Protein AF-A0A357FWL0-F1 (afdb_monomer)

Solvent-accessible surface area (backbone atoms only — not comparable to full-atom values): 4984 Å² total; per-residue (Å²): 116,69,67,59,54,52,51,53,53,52,51,54,53,48,54,52,52,54,47,50,51,30,53,73,74,69,34,52,32,16,73,67,56,78,40,91,58,46,38,64,62,53,49,51,53,53,54,51,52,48,50,52,54,50,52,53,50,59,65,70,52,78,85,61,58,71,66,62,52,48,54,50,52,54,52,51,53,54,51,50,52,55,51,48,52,53,54,45,46,52

Foldseek 3Di:
DVLVVVLVVVLVVLLVVLCVVCVVVVNQCAQVNPGRDGLNVVLVVLVVVLVVVLVVCVVVPPPDDPVVNNVVSVVSSVVSVVVSVVSRHD

Secondary structure (DSSP, 8-state):
-HHHHHHHHHHHHHHHHHHHHHHHTT-TT-SS----S-HHHHHHHHHHHHHHHHHHHHHH-TTS-HHHHHHHHHHHHHHHHHHHHHHHH-

Radius of gyration: 14.66 Å; Cα contacts (8 Å, |Δi|>4): 56; chains: 1; bounding box: 38×15×39 Å

Mean predicted aligned error: 6.89 Å

pLDDT: mean 78.25, std 8.8, range [57.94, 89.25]

Sequence (90 aa):
RWWAIGLIASCMLMMRLEIELMEEIGYPHGLIGLMKSSVHNRLLVLYSLVYIAFFTLAHYSKNSTGTVFLAATISIFFMVLVLSVFVMVL

Struct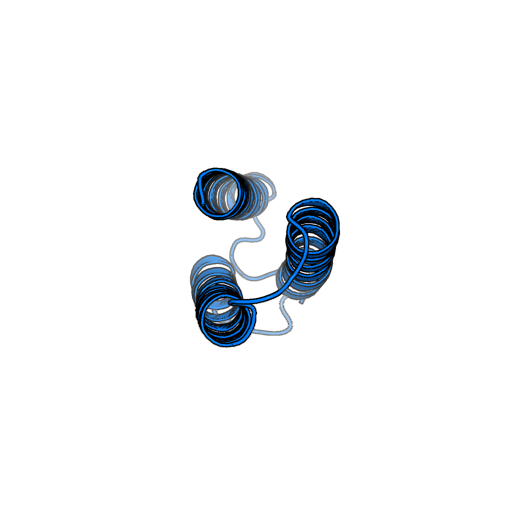ure (mmCIF, N/CA/C/O backbone):
data_AF-A0A357FWL0-F1
#
_entry.id   AF-A0A357FWL0-F1
#
loop_
_atom_site.group_PDB
_atom_site.id
_atom_site.type_symbol
_atom_site.label_atom_id
_atom_site.label_alt_id
_atom_site.label_comp_id
_atom_site.label_asym_id
_atom_site.label_entity_id
_atom_site.label_seq_id
_atom_site.pdbx_PDB_ins_code
_atom_site.Cartn_x
_atom_site.Cartn_y
_atom_site.Cartn_z
_atom_site.occupancy
_atom_site.B_iso_or_equiv
_atom_site.auth_seq_id
_atom_site.auth_comp_id
_atom_site.auth_asym_id
_atom_site.auth_atom_id
_atom_site.pdbx_PDB_model_num
ATOM 1 N N . ARG A 1 1 ? -8.344 1.507 17.475 1.00 62.16 1 ARG A N 1
ATOM 2 C CA . ARG A 1 1 ? -7.981 2.692 16.652 1.00 62.16 1 ARG A CA 1
ATOM 3 C C . ARG A 1 1 ? -6.479 2.773 16.382 1.00 62.16 1 ARG A C 1
ATOM 5 O O . ARG A 1 1 ? -6.133 2.824 15.217 1.00 62.16 1 ARG A O 1
ATOM 12 N N . TRP A 1 2 ? -5.600 2.687 17.387 1.00 65.94 2 TRP A N 1
ATOM 13 C CA . TRP A 1 2 ? -4.135 2.7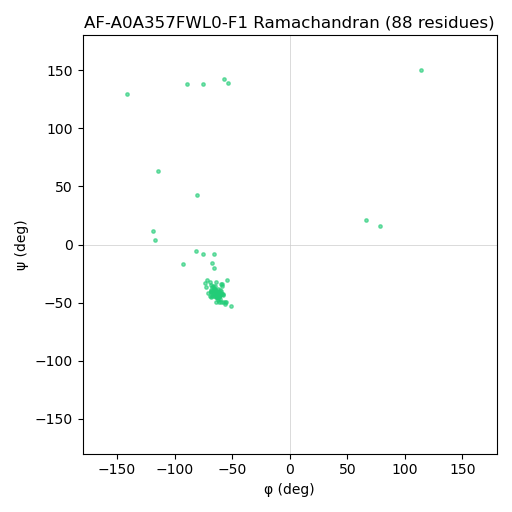08 17.189 1.00 65.94 2 TRP A CA 1
ATOM 14 C C . TRP A 1 2 ? -3.582 1.585 16.288 1.00 65.94 2 TRP A C 1
ATOM 16 O O . TRP A 1 2 ? -2.691 1.827 15.487 1.00 65.94 2 TRP A O 1
ATOM 26 N N . TRP A 1 3 ? -4.181 0.391 16.328 1.00 68.69 3 TRP A N 1
ATOM 27 C CA . TRP A 1 3 ? -3.783 -0.756 15.495 1.00 68.69 3 TRP A CA 1
ATOM 28 C C . TRP A 1 3 ? -3.872 -0.509 13.981 1.00 68.69 3 TRP A C 1
ATOM 30 O O . TRP A 1 3 ? -3.031 -0.984 13.227 1.00 68.69 3 TRP A O 1
ATOM 40 N N . ALA A 1 4 ? -4.854 0.281 13.538 1.00 70.31 4 ALA A N 1
ATOM 41 C CA . ALA A 1 4 ? -5.009 0.649 12.131 1.00 70.31 4 ALA A CA 1
ATOM 42 C C . ALA A 1 4 ? -3.857 1.542 11.642 1.00 70.31 4 ALA A C 1
ATOM 44 O O . ALA A 1 4 ? -3.407 1.413 10.509 1.00 70.31 4 ALA A O 1
ATOM 45 N N . ILE A 1 5 ? -3.359 2.421 12.516 1.00 77.06 5 ILE A N 1
ATOM 46 C CA . ILE A 1 5 ? -2.217 3.293 12.222 1.00 77.06 5 ILE A CA 1
ATOM 47 C C . ILE A 1 5 ? -0.949 2.447 12.091 1.00 77.06 5 ILE A C 1
ATOM 49 O O . ILE A 1 5 ? -0.176 2.655 11.162 1.00 77.06 5 ILE A O 1
ATOM 53 N N . GLY A 1 6 ? -0.788 1.452 12.974 1.00 80.44 6 GLY A N 1
ATOM 54 C CA . GLY A 1 6 ? 0.289 0.468 12.883 1.00 80.44 6 GLY A CA 1
ATOM 55 C C . GLY A 1 6 ? 0.294 -0.248 11.534 1.00 80.44 6 GLY A C 1
ATOM 56 O O . GLY A 1 6 ? 1.314 -0.244 10.860 1.00 80.44 6 GLY A O 1
ATOM 57 N N . LEU A 1 7 ? -0.861 -0.759 11.090 1.00 79.75 7 LEU A N 1
ATOM 58 C CA . LEU A 1 7 ? -0.982 -1.411 9.782 1.00 79.75 7 LEU A CA 1
ATOM 59 C C . LEU A 1 7 ? -0.573 -0.487 8.628 1.00 79.75 7 LEU A C 1
ATOM 61 O O . LEU A 1 7 ? 0.211 -0.890 7.776 1.00 79.75 7 LEU A O 1
ATOM 65 N N . ILE A 1 8 ? -1.090 0.744 8.593 1.00 82.19 8 ILE A N 1
ATOM 66 C CA . ILE A 1 8 ? -0.785 1.692 7.512 1.00 82.19 8 ILE A CA 1
ATOM 67 C C . ILE A 1 8 ? 0.713 2.020 7.491 1.00 82.19 8 ILE A C 1
ATOM 69 O O . ILE A 1 8 ? 1.324 2.014 6.425 1.00 82.19 8 ILE A O 1
ATOM 73 N N . ALA A 1 9 ? 1.323 2.246 8.657 1.00 86.06 9 ALA A N 1
ATOM 74 C CA . ALA A 1 9 ? 2.756 2.507 8.760 1.00 86.06 9 ALA A CA 1
ATOM 75 C C . ALA A 1 9 ? 3.595 1.305 8.290 1.00 86.06 9 ALA A C 1
ATOM 77 O O . ALA A 1 9 ? 4.525 1.476 7.503 1.00 86.06 9 ALA A O 1
ATOM 78 N N . SER A 1 10 ? 3.237 0.089 8.715 1.00 85.81 10 SER A N 1
ATOM 79 C CA . SER A 1 10 ? 3.895 -1.144 8.272 1.00 85.81 10 SER A CA 1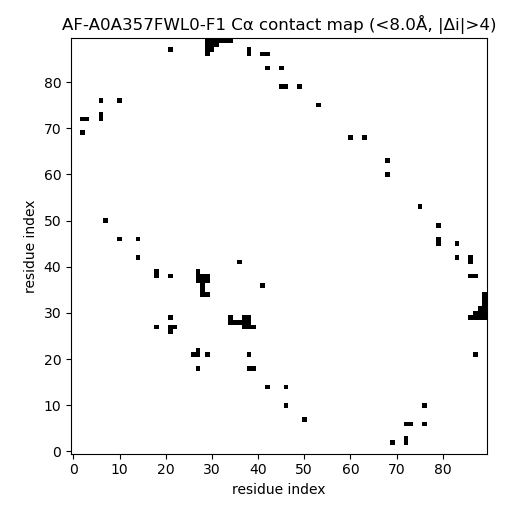
ATOM 80 C C . SER A 1 10 ? 3.761 -1.349 6.764 1.00 85.81 10 SER A C 1
ATOM 82 O O . SER A 1 10 ? 4.750 -1.640 6.101 1.00 85.81 10 SER A O 1
ATOM 84 N N . CYS A 1 11 ? 2.567 -1.143 6.204 1.00 84.50 11 CYS A N 1
ATOM 85 C CA . CYS A 1 11 ? 2.320 -1.239 4.768 1.00 84.50 11 CYS A CA 1
ATOM 86 C C . CYS A 1 11 ? 3.123 -0.205 3.965 1.00 84.50 11 CYS A C 1
ATOM 88 O O . CYS A 1 11 ? 3.684 -0.555 2.931 1.00 84.50 11 CYS A O 1
ATOM 90 N N . MET A 1 12 ? 3.225 1.044 4.435 1.00 85.81 12 MET A N 1
ATOM 91 C CA . MET A 1 12 ? 4.046 2.071 3.778 1.00 85.81 12 MET A CA 1
ATOM 92 C C . MET A 1 12 ? 5.534 1.712 3.765 1.00 85.81 12 MET A C 1
ATOM 94 O O . MET A 1 12 ? 6.184 1.864 2.731 1.00 85.81 12 MET A O 1
ATOM 98 N N . LEU A 1 13 ? 6.068 1.232 4.893 1.00 89.25 13 LEU A N 1
ATOM 99 C CA . LEU A 1 13 ? 7.462 0.790 4.971 1.00 89.25 13 LEU A CA 1
ATOM 100 C C . LEU A 1 13 ? 7.720 -0.407 4.056 1.00 89.25 13 LEU A C 1
ATOM 102 O O . LEU A 1 13 ? 8.714 -0.414 3.335 1.00 89.25 13 LEU A O 1
ATOM 106 N N . MET A 1 14 ? 6.803 -1.376 4.047 1.00 88.44 14 MET A N 1
ATOM 107 C CA . MET A 1 14 ? 6.899 -2.558 3.194 1.00 88.44 14 MET A CA 1
ATOM 108 C C . MET A 1 14 ? 6.934 -2.171 1.713 1.00 88.44 14 MET A C 1
ATOM 110 O O . MET A 1 14 ? 7.855 -2.561 1.007 1.00 88.44 14 MET A O 1
ATOM 114 N N . MET A 1 15 ? 6.000 -1.323 1.268 1.00 86.38 15 MET A N 1
ATOM 115 C CA . MET A 1 15 ? 5.938 -0.857 -0.120 1.00 86.38 15 MET A CA 1
ATOM 116 C C . MET A 1 15 ? 7.240 -0.162 -0.546 1.00 86.38 15 MET A C 1
ATOM 118 O O . MET A 1 15 ? 7.735 -0.386 -1.647 1.00 86.38 15 MET A O 1
ATOM 122 N N . ARG A 1 16 ? 7.813 0.679 0.326 1.00 87.88 16 ARG A N 1
ATOM 123 C CA . ARG A 1 16 ? 9.103 1.343 0.078 1.00 87.88 16 ARG A CA 1
ATOM 124 C C . ARG A 1 16 ? 10.231 0.332 -0.112 1.00 87.88 16 ARG A C 1
ATOM 126 O O . ARG A 1 16 ? 10.981 0.457 -1.072 1.00 87.88 16 ARG A O 1
ATOM 133 N N . LEU A 1 17 ? 10.309 -0.655 0.776 1.00 88.75 17 LEU A N 1
ATOM 134 C CA . LEU A 1 17 ? 11.344 -1.686 0.753 1.00 88.75 17 LEU A CA 1
ATOM 135 C C . LEU A 1 17 ? 11.217 -2.583 -0.483 1.00 88.75 17 LEU A C 1
ATOM 137 O O . LEU A 1 17 ? 12.218 -2.923 -1.097 1.00 88.75 17 LEU A O 1
ATOM 141 N N . GLU A 1 18 ? 9.992 -2.909 -0.890 1.00 85.62 18 GLU A N 1
ATOM 142 C CA . GLU A 1 18 ? 9.711 -3.667 -2.110 1.00 85.62 18 GLU A CA 1
ATOM 143 C C . GLU A 1 18 ? 10.152 -2.919 -3.377 1.00 85.62 18 GLU A C 1
ATOM 145 O O . GLU A 1 18 ? 10.792 -3.500 -4.252 1.00 85.62 18 GLU A O 1
ATOM 150 N N . ILE A 1 19 ? 9.851 -1.622 -3.475 1.00 83.94 19 ILE A N 1
ATOM 151 C CA . ILE A 1 19 ? 10.278 -0.796 -4.614 1.00 83.94 19 ILE A CA 1
ATOM 152 C C . ILE A 1 19 ? 11.805 -0.734 -4.695 1.00 83.94 19 ILE A C 1
ATOM 154 O O . ILE A 1 19 ? 12.364 -0.955 -5.766 1.00 83.94 19 ILE A O 1
ATOM 158 N N . GLU A 1 20 ? 12.464 -0.464 -3.570 1.00 84.56 20 GLU A N 1
ATOM 159 C CA 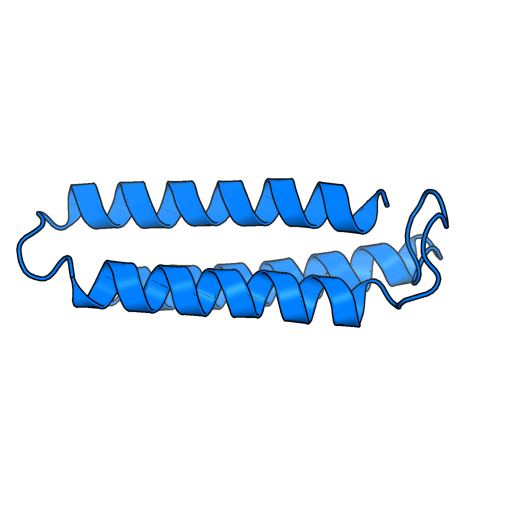. GLU A 1 20 ? 13.921 -0.331 -3.498 1.00 84.56 20 GLU A CA 1
ATOM 160 C C . GLU A 1 20 ? 14.622 -1.655 -3.820 1.00 84.56 20 GLU A C 1
ATOM 162 O O . GLU A 1 20 ? 15.570 -1.685 -4.597 1.00 84.56 20 GLU A O 1
ATOM 167 N N . LEU A 1 21 ? 14.076 -2.777 -3.344 1.00 84.19 21 LEU A N 1
ATOM 168 C CA . LEU A 1 21 ? 14.555 -4.110 -3.697 1.00 84.19 21 LEU A CA 1
ATOM 169 C C . LEU A 1 21 ? 14.496 -4.353 -5.215 1.00 84.19 21 LEU A C 1
ATOM 171 O O . LEU A 1 21 ? 15.438 -4.885 -5.791 1.00 84.19 21 LEU A O 1
ATOM 175 N N . MET A 1 22 ? 13.423 -3.939 -5.891 1.00 78.94 22 MET A N 1
ATOM 176 C CA . MET A 1 22 ? 13.293 -4.121 -7.345 1.00 78.94 22 MET A CA 1
ATOM 177 C C . MET A 1 22 ? 14.223 -3.211 -8.154 1.00 78.94 22 MET A C 1
ATOM 179 O O . MET A 1 22 ? 14.658 -3.601 -9.241 1.00 78.94 22 MET A O 1
ATOM 183 N N . GLU A 1 23 ? 14.537 -2.024 -7.635 1.00 80.56 23 GLU A N 1
ATOM 184 C CA . GLU A 1 23 ? 15.553 -1.139 -8.211 1.00 80.56 23 GLU A CA 1
ATOM 185 C C . GLU A 1 23 ? 16.961 -1.736 -8.055 1.00 80.56 23 GLU A C 1
ATOM 187 O O . GLU A 1 23 ? 17.693 -1.808 -9.043 1.00 80.56 23 GLU A O 1
ATOM 192 N N . GLU A 1 24 ? 17.300 -2.266 -6.876 1.00 82.06 24 GLU A N 1
ATOM 193 C CA . GLU A 1 24 ? 18.607 -2.882 -6.584 1.00 82.06 24 GLU A CA 1
ATOM 194 C C . GLU A 1 24 ? 18.866 -4.169 -7.381 1.00 82.06 24 GLU A C 1
ATOM 196 O O . GLU A 1 24 ? 19.979 -4.402 -7.853 1.00 82.06 24 GLU A O 1
ATOM 201 N N . ILE A 1 25 ? 17.845 -5.008 -7.601 1.00 81.44 25 ILE A N 1
ATOM 202 C CA . ILE A 1 25 ? 17.991 -6.230 -8.418 1.00 81.44 25 ILE A CA 1
ATOM 203 C C . ILE A 1 25 ? 18.056 -5.881 -9.925 1.00 81.44 25 ILE A C 1
ATOM 205 O O . ILE A 1 25 ? 18.345 -6.741 -10.757 1.00 81.44 25 ILE A O 1
ATOM 209 N N . GLY A 1 26 ? 17.816 -4.620 -10.306 1.00 75.06 26 GLY A N 1
ATOM 210 C CA . GLY A 1 26 ? 17.874 -4.159 -11.695 1.00 75.06 26 GLY A CA 1
ATOM 211 C C . GLY A 1 26 ? 16.641 -4.518 -12.530 1.00 75.06 26 GLY A C 1
ATOM 212 O O . GLY A 1 26 ? 16.688 -4.419 -13.756 1.00 75.06 26 GLY A O 1
ATOM 213 N N . TYR A 1 27 ? 15.526 -4.892 -11.888 1.00 73.31 27 TYR A N 1
ATOM 214 C CA . TYR A 1 27 ? 14.249 -5.218 -12.540 1.00 73.31 27 TYR A CA 1
ATOM 215 C C . TYR A 1 27 ? 13.143 -4.214 -12.170 1.00 73.31 27 TYR A C 1
ATOM 217 O O . TYR A 1 27 ? 12.101 -4.598 -11.638 1.00 73.31 27 TYR A O 1
ATOM 225 N N . PRO A 1 28 ? 13.271 -2.918 -12.518 1.00 68.50 28 PRO A N 1
ATOM 226 C CA . PRO A 1 28 ? 12.290 -1.896 -12.136 1.00 68.50 28 PRO A CA 1
ATOM 227 C C . PRO A 1 28 ? 10.901 -2.082 -12.783 1.00 68.50 28 PRO A C 1
ATOM 229 O O . PRO A 1 28 ? 9.967 -1.329 -12.494 1.00 68.50 28 PRO A O 1
ATOM 232 N N . HIS A 1 29 ? 10.762 -3.015 -13.732 1.00 65.12 29 HIS A N 1
ATOM 233 C CA . HIS A 1 29 ? 9.539 -3.257 -14.513 1.00 65.12 29 HIS A CA 1
ATOM 234 C C . HIS A 1 29 ? 8.931 -4.656 -14.280 1.00 65.12 29 HIS A C 1
ATOM 236 O O . HIS A 1 29 ? 7.915 -4.970 -14.897 1.00 65.12 29 HIS A O 1
ATOM 242 N N . GLY A 1 30 ? 9.508 -5.451 -13.371 1.00 62.19 30 GLY A N 1
ATOM 243 C CA . GLY A 1 30 ? 9.083 -6.820 -13.061 1.00 62.19 30 GLY A CA 1
ATOM 244 C C . GLY A 1 30 ? 10.141 -7.849 -13.462 1.00 62.19 30 GLY A C 1
ATOM 245 O O . GLY A 1 30 ? 10.902 -7.623 -14.404 1.00 62.19 30 GLY A O 1
ATOM 246 N N . LEU A 1 31 ? 10.203 -8.973 -12.741 1.00 65.25 31 LEU A N 1
ATOM 247 C CA . LEU A 1 31 ? 11.196 -10.034 -12.977 1.00 65.25 31 LEU A CA 1
ATOM 248 C C . LEU A 1 31 ? 10.991 -10.748 -14.321 1.00 65.25 31 LEU A C 1
ATOM 250 O O . LEU A 1 31 ? 11.961 -11.109 -14.983 1.00 65.25 31 LEU A O 1
ATOM 254 N N . ILE A 1 32 ? 9.736 -10.953 -14.732 1.00 65.88 32 ILE A N 1
ATOM 255 C CA . ILE A 1 32 ? 9.395 -11.670 -15.972 1.00 65.88 32 ILE A CA 1
ATOM 256 C C . ILE A 1 32 ? 9.243 -10.697 -17.158 1.00 65.88 32 ILE A C 1
ATOM 258 O O . ILE A 1 32 ? 9.299 -11.107 -18.317 1.00 65.88 32 ILE A O 1
ATOM 262 N N . GLY 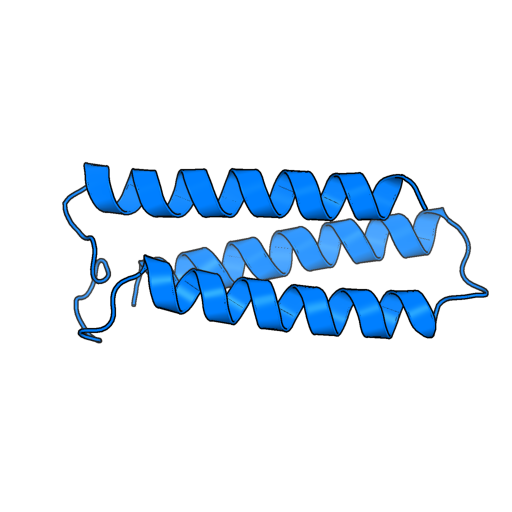A 1 33 ? 9.087 -9.394 -16.897 1.00 62.47 33 GLY A N 1
ATOM 263 C CA . GLY A 1 33 ? 8.987 -8.366 -17.937 1.00 62.47 33 GLY A CA 1
ATOM 264 C C . GLY A 1 33 ? 7.726 -8.481 -18.803 1.00 62.47 33 GLY A C 1
ATOM 265 O O . GLY A 1 33 ? 7.696 -7.955 -19.918 1.00 62.47 33 GLY A O 1
ATOM 266 N N . LEU A 1 34 ? 6.676 -9.150 -18.308 1.00 58.41 34 LEU A N 1
ATOM 267 C CA . LEU A 1 34 ? 5.416 -9.359 -19.038 1.00 58.41 34 LEU A CA 1
ATOM 268 C C . LEU A 1 34 ? 4.663 -8.050 -19.286 1.00 58.41 34 LEU A C 1
ATOM 270 O O . LEU A 1 34 ? 3.806 -7.963 -20.165 1.00 58.41 34 LEU A O 1
ATOM 274 N N . MET A 1 35 ? 4.967 -7.019 -18.506 1.00 57.94 35 MET A N 1
ATOM 275 C CA . MET A 1 35 ? 4.187 -5.801 -18.468 1.00 57.94 35 MET A CA 1
ATOM 276 C C . MET A 1 35 ? 5.162 -4.611 -18.335 1.00 57.94 35 MET A C 1
ATOM 278 O O . MET A 1 35 ? 6.081 -4.623 -17.526 1.00 57.94 35 MET A O 1
ATOM 282 N N . LYS A 1 36 ? 5.020 -3.586 -19.192 1.00 59.34 36 LYS A N 1
ATOM 283 C CA . LYS A 1 36 ? 5.973 -2.451 -19.302 1.00 59.34 36 LYS A CA 1
ATOM 284 C C . LYS A 1 36 ? 5.785 -1.356 -18.245 1.00 59.34 36 LYS A C 1
ATOM 286 O O . LYS A 1 36 ? 6.545 -0.395 -18.216 1.00 59.34 36 LYS A O 1
ATOM 291 N N . SER A 1 37 ? 4.742 -1.447 -17.421 1.00 64.69 37 SER A N 1
ATOM 292 C CA . SER A 1 37 ? 4.469 -0.435 -16.394 1.00 64.69 37 SER A CA 1
ATOM 293 C C . SER A 1 37 ? 5.441 -0.597 -15.230 1.00 64.69 37 SER A C 1
ATOM 295 O O . SER A 1 37 ? 5.648 -1.726 -14.792 1.00 64.69 37 SER A O 1
ATOM 297 N N . SER A 1 38 ? 5.966 0.502 -14.681 1.00 72.25 38 SER A N 1
ATOM 298 C CA . SER A 1 38 ? 6.872 0.430 -13.528 1.00 72.25 38 SER A CA 1
ATOM 299 C C . SER A 1 38 ? 6.212 -0.284 -12.347 1.00 72.25 38 SER A C 1
ATOM 301 O O . SER A 1 38 ? 5.009 -0.117 -12.093 1.00 72.25 38 SER A O 1
ATOM 303 N N . VAL A 1 39 ? 7.006 -1.077 -11.626 1.00 74.88 39 VAL A N 1
ATOM 304 C CA . VAL A 1 39 ? 6.565 -1.806 -10.425 1.00 74.88 39 VAL A CA 1
ATOM 305 C C . VAL A 1 39 ? 6.043 -0.824 -9.377 1.00 74.88 39 VAL A C 1
ATOM 307 O O . VAL A 1 39 ? 5.013 -1.075 -8.756 1.00 74.88 39 VAL A O 1
ATOM 310 N N . HIS A 1 40 ? 6.668 0.355 -9.291 1.00 76.56 40 HIS A N 1
ATOM 311 C CA . HIS A 1 40 ? 6.236 1.459 -8.440 1.00 76.56 40 HIS A CA 1
ATOM 312 C C . HIS A 1 40 ? 4.755 1.807 -8.630 1.00 76.56 40 HIS A C 1
ATOM 314 O O . HIS A 1 40 ? 3.991 1.824 -7.666 1.00 76.56 40 HIS A O 1
ATOM 320 N N . ASN A 1 41 ? 4.323 2.047 -9.873 1.00 78.75 41 ASN A N 1
ATOM 321 C CA . ASN A 1 41 ? 2.950 2.477 -10.132 1.00 78.75 41 ASN A CA 1
ATOM 322 C C . ASN A 1 41 ? 1.938 1.357 -9.839 1.00 78.75 41 ASN A C 1
ATOM 324 O O . ASN A 1 41 ? 0.848 1.613 -9.332 1.00 78.75 41 ASN A O 1
ATOM 328 N N . ARG A 1 42 ? 2.307 0.098 -10.108 1.00 80.50 42 ARG A N 1
ATOM 329 C CA . ARG A 1 42 ? 1.433 -1.053 -9.836 1.00 80.50 42 ARG A CA 1
ATOM 330 C C . ARG A 1 42 ? 1.259 -1.307 -8.345 1.00 80.50 42 ARG A C 1
ATOM 332 O O . ARG A 1 42 ? 0.127 -1.509 -7.908 1.00 80.50 42 ARG A O 1
ATOM 339 N N . LEU A 1 43 ? 2.343 -1.246 -7.568 1.00 82.12 43 LEU A N 1
ATOM 340 C CA . LEU A 1 43 ? 2.265 -1.332 -6.109 1.00 82.12 43 LEU A CA 1
ATOM 341 C C . LEU A 1 43 ? 1.414 -0.187 -5.553 1.00 82.12 43 LEU A C 1
ATOM 343 O O . LEU A 1 43 ? 0.551 -0.429 -4.718 1.00 82.12 43 LEU A O 1
ATOM 347 N N . LEU A 1 44 ? 1.574 1.040 -6.057 1.00 84.44 44 LEU A N 1
ATOM 348 C CA . LEU A 1 44 ? 0.810 2.196 -5.576 1.00 84.44 44 LEU A CA 1
ATOM 349 C C . LEU A 1 44 ? -0.700 2.007 -5.777 1.00 84.44 44 LEU A C 1
ATOM 351 O O . LEU A 1 44 ? -1.482 2.254 -4.855 1.00 84.44 44 LEU A O 1
ATOM 355 N N . VAL A 1 45 ? -1.114 1.495 -6.939 1.00 85.81 45 VAL A N 1
ATOM 356 C CA . VAL A 1 45 ? -2.520 1.154 -7.213 1.00 85.81 45 VAL A CA 1
ATOM 357 C C . VAL A 1 45 ? -3.010 0.036 -6.289 1.00 85.81 45 VAL A C 1
ATOM 359 O O . VAL A 1 45 ? -4.095 0.150 -5.715 1.00 85.81 45 VAL A O 1
ATOM 362 N N . LEU A 1 46 ? -2.211 -1.018 -6.102 1.00 85.56 46 LEU A N 1
ATOM 363 C CA . LEU A 1 46 ? -2.580 -2.165 -5.273 1.00 85.56 46 LEU A CA 1
ATOM 364 C C . LEU A 1 46 ? -2.759 -1.775 -3.800 1.00 85.56 46 LEU A C 1
ATOM 366 O O . LEU A 1 46 ? -3.805 -2.047 -3.210 1.00 85.56 46 LEU A O 1
ATOM 370 N N . TYR A 1 47 ? -1.789 -1.065 -3.227 1.00 85.12 47 TYR A N 1
ATOM 371 C CA . TYR A 1 47 ? -1.862 -0.563 -1.854 1.00 85.12 47 TYR A CA 1
ATOM 372 C C . TYR A 1 47 ? -3.023 0.420 -1.667 1.00 85.12 47 TYR A C 1
ATOM 374 O O . TYR A 1 47 ? -3.717 0.361 -0.653 1.00 85.12 47 TYR A O 1
ATOM 382 N N . SER A 1 48 ? -3.296 1.279 -2.655 1.00 85.12 48 SER A N 1
ATOM 383 C CA . SER A 1 48 ? -4.430 2.212 -2.602 1.00 85.12 48 SER A CA 1
ATOM 384 C C . SER A 1 48 ? -5.777 1.485 -2.564 1.00 85.12 48 SER A C 1
ATOM 386 O O . SER A 1 48 ? -6.636 1.830 -1.749 1.00 85.12 48 SER A O 1
ATOM 388 N N . LEU A 1 49 ? -5.957 0.443 -3.385 1.00 87.00 49 LEU A N 1
ATOM 389 C CA . LEU A 1 49 ? -7.163 -0.393 -3.357 1.00 87.00 49 LEU A CA 1
ATOM 390 C C . LEU A 1 49 ? -7.348 -1.074 -2.001 1.00 87.00 49 LEU A C 1
ATOM 392 O O . LEU A 1 49 ? -8.454 -1.081 -1.456 1.00 87.00 49 LEU A O 1
ATOM 396 N N . VAL A 1 50 ? -6.267 -1.602 -1.427 1.00 86.25 50 VAL A N 1
ATOM 397 C CA . VAL A 1 50 ? -6.333 -2.268 -0.123 1.00 86.25 50 VAL A CA 1
ATOM 398 C C . VAL A 1 50 ? -6.636 -1.267 0.989 1.00 86.25 50 VAL A C 1
ATOM 400 O O . VAL A 1 50 ? -7.453 -1.565 1.856 1.00 86.25 50 VAL A O 1
ATOM 403 N N . TYR A 1 51 ? -6.076 -0.056 0.959 1.00 84.94 51 TYR A N 1
ATOM 404 C CA . TYR A 1 51 ? -6.435 0.969 1.941 1.00 84.94 51 TYR A CA 1
ATOM 405 C C . TYR A 1 51 ? -7.913 1.348 1.874 1.00 84.94 51 TYR A C 1
ATOM 407 O O . TYR A 1 51 ? -8.549 1.467 2.921 1.00 84.94 51 TYR A O 1
ATOM 415 N N . ILE A 1 52 ? -8.495 1.468 0.679 1.00 86.06 52 ILE A N 1
ATOM 416 C CA . ILE A 1 52 ? -9.937 1.721 0.523 1.00 86.06 52 ILE A CA 1
ATOM 417 C C . ILE A 1 52 ? -10.757 0.557 1.106 1.00 86.06 52 ILE A C 1
ATOM 419 O O . ILE A 1 52 ? -11.690 0.781 1.885 1.00 86.06 52 ILE A O 1
ATOM 423 N N . ALA A 1 53 ? -10.390 -0.689 0.795 1.00 83.81 53 ALA A N 1
ATOM 424 C CA . ALA A 1 53 ? -11.037 -1.878 1.356 1.00 83.81 53 ALA A CA 1
ATOM 425 C C . ALA A 1 53 ? -10.910 -1.934 2.892 1.00 83.81 53 ALA A C 1
ATOM 427 O O . ALA A 1 53 ? -11.859 -2.251 3.608 1.00 83.81 53 ALA A O 1
ATOM 428 N N . PHE A 1 54 ? -9.754 -1.548 3.423 1.00 82.38 54 PHE A N 1
ATOM 429 C CA . PHE A 1 54 ? -9.510 -1.500 4.856 1.00 82.38 54 PHE A CA 1
ATOM 430 C C . PHE A 1 54 ? -10.348 -0.418 5.554 1.00 82.38 54 PHE A C 1
ATOM 432 O O . PHE A 1 54 ? -10.963 -0.687 6.586 1.00 82.38 54 PHE A O 1
ATOM 439 N N . PHE A 1 55 ? -10.434 0.789 4.987 1.00 82.19 55 PHE A N 1
ATOM 440 C CA . PHE A 1 55 ? -11.256 1.873 5.535 1.00 82.19 55 PHE A CA 1
ATOM 441 C C . PHE A 1 55 ? -12.751 1.541 5.514 1.00 82.19 55 PHE A C 1
ATOM 443 O O . PHE A 1 55 ? -13.456 1.840 6.480 1.00 82.19 55 PHE A O 1
ATOM 450 N N . THR A 1 56 ? -13.235 0.898 4.449 1.00 82.88 56 THR A N 1
ATOM 451 C CA . THR A 1 56 ? -14.641 0.470 4.349 1.00 82.88 56 THR A CA 1
ATOM 452 C C . THR A 1 56 ? -14.979 -0.604 5.385 1.00 82.88 56 THR A C 1
ATOM 454 O O . THR A 1 56 ? -15.975 -0.464 6.099 1.00 82.88 56 THR A O 1
ATOM 457 N N . LEU A 1 57 ? -14.111 -1.605 5.570 1.00 78.19 57 LEU A N 1
ATOM 458 C CA . LEU A 1 57 ?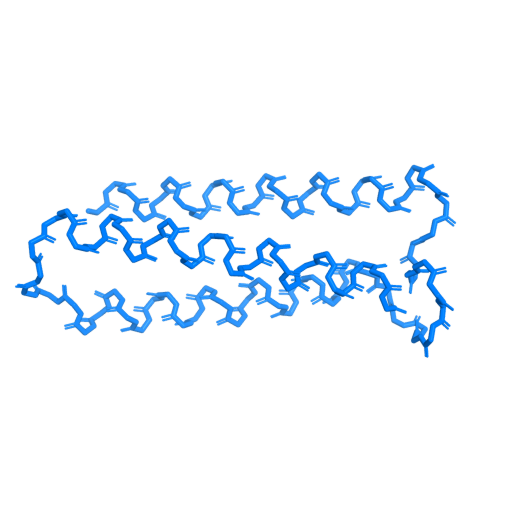 -14.247 -2.602 6.641 1.00 78.19 57 LEU A CA 1
ATOM 459 C C . LEU A 1 57 ? -14.197 -1.965 8.034 1.00 78.19 57 LEU A C 1
ATOM 461 O O . LEU A 1 57 ? -15.025 -2.276 8.892 1.00 78.19 57 LEU A O 1
ATOM 465 N N . ALA A 1 58 ? -13.269 -1.035 8.260 1.00 76.00 58 ALA A N 1
ATOM 466 C CA . ALA A 1 58 ? -13.150 -0.326 9.530 1.00 76.00 58 ALA A CA 1
ATOM 467 C C . ALA A 1 58 ? -14.385 0.533 9.848 1.00 76.00 58 ALA A C 1
ATOM 469 O O . ALA A 1 58 ? -14.747 0.666 11.018 1.00 76.00 58 ALA A O 1
ATOM 470 N N . HIS A 1 59 ? -15.053 1.090 8.832 1.00 76.88 59 HIS A N 1
ATOM 471 C CA . HIS A 1 59 ? -16.282 1.861 9.013 1.00 76.88 59 HIS A CA 1
ATOM 472 C C . HIS A 1 59 ? -17.476 0.979 9.408 1.00 76.88 59 HIS A C 1
ATOM 474 O O . HIS A 1 59 ? -18.236 1.346 10.307 1.00 76.88 59 HIS A O 1
ATOM 480 N N . TYR A 1 60 ? -17.619 -0.192 8.779 1.00 75.12 60 TYR A N 1
ATOM 481 C CA . TYR A 1 60 ? -18.693 -1.146 9.082 1.00 75.12 60 TYR A CA 1
ATOM 482 C C . TYR A 1 60 ? -18.485 -1.881 10.414 1.00 75.12 60 TYR A C 1
ATOM 484 O O . TYR A 1 60 ? -19.441 -2.157 11.136 1.00 75.12 60 TYR A O 1
ATOM 492 N N . SER A 1 61 ? -17.236 -2.149 10.797 1.00 65.00 61 SER A N 1
ATOM 493 C CA . SER A 1 61 ? -16.872 -2.913 11.996 1.00 65.00 61 SER A CA 1
ATOM 494 C C . SER A 1 61 ? -16.918 -2.089 13.302 1.00 65.00 61 SER A C 1
ATOM 496 O O . SER A 1 61 ? -16.037 -2.212 14.157 1.00 65.00 61 SER A O 1
ATOM 498 N N . LYS A 1 62 ? -17.946 -1.253 13.510 1.00 59.38 62 LYS A N 1
ATOM 499 C CA . LYS A 1 62 ? -18.107 -0.450 14.746 1.00 59.38 62 LYS A CA 1
ATOM 500 C C . LYS A 1 62 ? -18.395 -1.276 16.012 1.00 59.38 62 LYS A C 1
ATOM 502 O O . LYS A 1 62 ? -18.224 -0.742 17.101 1.00 59.38 62 LYS A O 1
ATOM 507 N N . ASN A 1 63 ? -18.799 -2.544 15.882 1.00 61.53 63 ASN A N 1
ATOM 508 C CA . ASN A 1 63 ? -19.258 -3.383 17.002 1.00 61.53 63 ASN A CA 1
ATOM 509 C C . ASN A 1 63 ? -18.405 -4.647 17.256 1.00 61.53 63 ASN A C 1
ATOM 511 O O . ASN A 1 63 ? -18.825 -5.542 17.982 1.00 61.53 63 ASN A O 1
ATOM 515 N N . SER A 1 64 ? -17.226 -4.756 16.634 1.00 61.47 64 SER A N 1
ATOM 516 C CA . SER A 1 64 ? -16.352 -5.930 16.773 1.00 61.47 64 SER A CA 1
ATOM 517 C C . SER A 1 64 ? -15.389 -5.790 17.955 1.00 61.47 64 SER A C 1
ATOM 519 O O . SER A 1 64 ? -14.765 -4.743 18.138 1.00 61.47 64 SER A O 1
ATOM 521 N N . THR A 1 65 ? -15.194 -6.872 18.713 1.00 67.31 65 THR A N 1
ATOM 522 C CA . THR A 1 65 ? -14.156 -7.001 19.748 1.00 67.31 65 THR A CA 1
ATOM 523 C C . THR A 1 65 ? -12.773 -6.687 19.168 1.00 67.31 65 THR A C 1
ATOM 525 O O . THR A 1 65 ? -12.443 -7.104 18.055 1.00 67.31 65 THR A O 1
ATOM 528 N N . GLY A 1 66 ? -11.944 -5.958 19.926 1.00 66.50 66 GLY A N 1
ATOM 529 C CA . GLY A 1 66 ? -10.642 -5.457 19.458 1.00 66.50 66 GLY A CA 1
ATOM 530 C C . GLY A 1 66 ? -9.701 -6.539 18.911 1.00 66.50 66 GLY A C 1
ATOM 531 O O . GLY A 1 66 ? -8.944 -6.270 17.983 1.00 66.50 66 GLY A O 1
ATOM 532 N N . THR A 1 67 ? -9.798 -7.768 19.422 1.00 74.12 67 THR A N 1
ATOM 533 C CA . THR A 1 67 ? -9.008 -8.927 18.974 1.00 74.12 67 THR A CA 1
ATOM 534 C C . THR A 1 67 ? -9.374 -9.395 17.565 1.00 74.12 67 THR A C 1
ATOM 536 O O . THR A 1 67 ? -8.489 -9.713 16.776 1.00 74.12 67 THR A O 1
ATOM 539 N N . VAL A 1 68 ? -10.665 -9.399 17.216 1.00 78.88 68 VAL A N 1
ATOM 540 C CA . VAL A 1 68 ? -11.137 -9.805 15.880 1.00 78.88 68 VAL A CA 1
ATOM 541 C C . VAL A 1 68 ? -10.703 -8.776 14.840 1.00 78.88 68 VAL A C 1
ATOM 543 O O . VAL A 1 68 ? -10.218 -9.135 13.770 1.00 78.88 68 VAL A O 1
ATOM 546 N N . PHE A 1 69 ? -10.788 -7.491 15.194 1.00 75.81 69 PHE A N 1
ATOM 547 C CA . PHE A 1 69 ? -10.286 -6.421 14.339 1.00 75.81 69 PHE A CA 1
ATOM 548 C C . PHE A 1 69 ? -8.774 -6.544 14.120 1.00 75.81 69 PHE A C 1
ATOM 550 O O . PHE A 1 69 ? -8.317 -6.409 12.992 1.00 75.81 69 PHE A O 1
ATOM 557 N N . LEU A 1 70 ? -8.014 -6.870 15.173 1.00 75.75 70 LEU A N 1
ATOM 558 C CA . LEU A 1 70 ? -6.567 -7.070 15.101 1.00 75.75 70 LEU A CA 1
ATOM 559 C C . LEU A 1 70 ? -6.194 -8.231 14.165 1.00 75.75 70 LEU A C 1
ATOM 561 O O . LEU A 1 70 ? -5.382 -8.039 13.258 1.00 75.75 70 LEU A O 1
ATOM 565 N N . ALA A 1 71 ? -6.834 -9.392 14.322 1.00 82.56 71 ALA A N 1
ATOM 566 C CA . ALA A 1 71 ? -6.634 -10.542 13.440 1.00 82.56 71 ALA A CA 1
ATOM 567 C C . ALA A 1 71 ? -6.979 -10.224 11.973 1.00 82.56 71 ALA A C 1
ATOM 569 O O . ALA A 1 71 ? -6.238 -10.614 11.067 1.00 82.56 71 ALA A O 1
ATOM 570 N N . ALA A 1 72 ? -8.051 -9.460 11.733 1.00 82.31 72 ALA A N 1
ATOM 571 C CA . ALA A 1 72 ? -8.424 -9.010 10.394 1.00 82.31 72 ALA A CA 1
ATOM 572 C C . ALA A 1 72 ? -7.358 -8.087 9.777 1.00 82.31 72 ALA A C 1
ATOM 574 O O . ALA A 1 72 ? -6.955 -8.309 8.639 1.00 82.31 72 ALA A O 1
ATOM 575 N N . THR A 1 73 ? -6.834 -7.108 10.528 1.00 79.94 73 THR A N 1
ATOM 576 C CA . THR A 1 73 ? -5.713 -6.261 10.070 1.00 79.94 73 THR A CA 1
ATOM 577 C C . THR A 1 73 ? -4.494 -7.094 9.674 1.00 79.94 73 THR A C 1
ATOM 579 O O . THR A 1 73 ? -3.962 -6.906 8.586 1.00 79.94 73 THR A O 1
ATOM 582 N N . ILE A 1 74 ? -4.065 -8.035 10.520 1.00 84.31 74 ILE A N 1
ATOM 583 C CA . ILE A 1 74 ? -2.891 -8.877 10.237 1.00 84.31 74 ILE A CA 1
ATOM 584 C C . ILE A 1 74 ? -3.125 -9.729 8.984 1.00 84.31 74 ILE A C 1
ATOM 586 O O . ILE A 1 74 ? -2.244 -9.841 8.137 1.00 84.31 74 ILE A O 1
ATOM 590 N N . SER A 1 75 ? -4.327 -10.282 8.828 1.00 86.69 75 SER A N 1
ATOM 591 C CA . SER A 1 75 ? -4.679 -11.076 7.647 1.00 86.69 75 SER A CA 1
ATOM 592 C C . SER A 1 75 ? -4.623 -10.240 6.366 1.00 86.69 75 SER A C 1
ATOM 594 O O . SER A 1 75 ? -4.065 -10.682 5.365 1.00 86.69 75 SER A O 1
ATOM 596 N N . ILE A 1 76 ? -5.137 -9.005 6.408 1.00 85.75 76 ILE A N 1
ATOM 597 C CA . ILE A 1 76 ? -5.067 -8.065 5.281 1.00 85.75 76 ILE A CA 1
ATOM 598 C C . ILE A 1 76 ? -3.610 -7.712 4.969 1.00 85.75 76 ILE A C 1
ATOM 600 O O . ILE A 1 76 ? -3.242 -7.697 3.800 1.00 85.75 76 ILE A O 1
ATOM 604 N N . PHE A 1 77 ? -2.766 -7.493 5.982 1.00 85.19 77 PHE A N 1
ATOM 605 C CA . PHE A 1 77 ? -1.337 -7.226 5.786 1.00 85.19 77 PHE A CA 1
ATOM 606 C C . PHE A 1 77 ? -0.646 -8.340 4.989 1.00 85.19 77 PHE A C 1
ATOM 608 O O . PHE A 1 77 ? -0.012 -8.070 3.971 1.00 85.19 77 PHE A O 1
ATOM 615 N N . PHE A 1 78 ? -0.822 -9.598 5.405 1.00 86.62 78 PHE A N 1
ATOM 616 C CA . PHE A 1 78 ? -0.255 -10.738 4.681 1.00 86.62 78 PHE A CA 1
ATOM 617 C C . PHE A 1 78 ? -0.851 -10.899 3.282 1.00 86.62 78 PHE A C 1
ATOM 619 O O . PHE A 1 78 ? -0.131 -11.247 2.350 1.00 86.62 78 PHE A O 1
ATOM 626 N N . MET A 1 79 ? -2.142 -10.611 3.107 1.00 88.19 79 MET A N 1
ATOM 627 C CA . MET A 1 79 ? -2.779 -10.646 1.7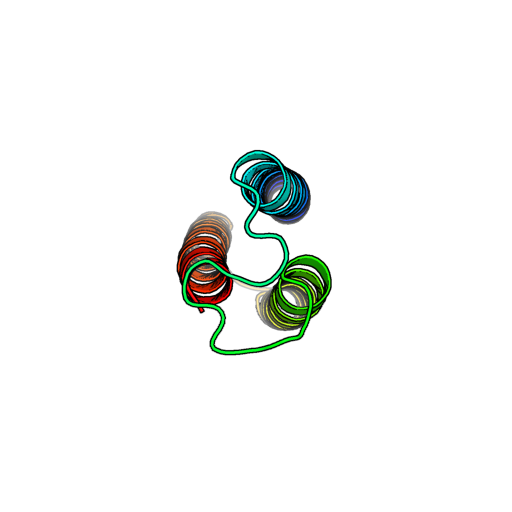91 1.00 88.19 79 MET A CA 1
ATOM 628 C C . MET A 1 79 ? -2.145 -9.635 0.826 1.00 88.19 79 MET A C 1
ATOM 630 O O . MET A 1 79 ? -1.855 -9.994 -0.313 1.00 88.19 79 MET A O 1
ATOM 634 N N . VAL A 1 80 ? -1.888 -8.398 1.272 1.00 88.25 80 VAL A N 1
ATOM 635 C CA . VAL A 1 80 ? -1.196 -7.388 0.450 1.00 88.25 80 VAL A CA 1
ATOM 636 C C . VAL A 1 80 ? 0.208 -7.832 0.099 1.00 88.25 80 VAL A C 1
ATOM 638 O O . VAL A 1 80 ? 0.583 -7.714 -1.057 1.00 88.25 80 VAL A O 1
ATOM 641 N N . LEU A 1 81 ? 0.944 -8.375 1.067 1.00 86.56 81 LEU A N 1
ATOM 642 C CA . LEU A 1 81 ? 2.316 -8.839 0.869 1.00 86.56 81 LEU A CA 1
ATOM 643 C C . LEU A 1 81 ? 2.394 -9.957 -0.180 1.00 86.56 81 LEU A C 1
ATOM 645 O O . LEU A 1 81 ? 3.262 -9.966 -1.044 1.00 86.56 81 LEU A O 1
ATOM 649 N N . VAL A 1 82 ? 1.464 -10.911 -0.151 1.00 88.44 82 VAL A N 1
ATOM 650 C CA . VAL A 1 82 ? 1.428 -11.963 -1.179 1.00 88.44 82 VAL A CA 1
ATOM 651 C C . VAL A 1 82 ? 1.099 -11.364 -2.548 1.00 88.44 82 VAL A C 1
ATOM 653 O O . VAL A 1 82 ? 1.727 -11.714 -3.546 1.00 88.44 82 VAL A O 1
ATOM 656 N N . LEU A 1 83 ? 0.139 -10.440 -2.606 1.00 87.06 83 LEU A N 1
ATOM 657 C CA . LEU A 1 83 ? -0.233 -9.771 -3.850 1.00 87.06 83 LEU A CA 1
ATOM 658 C C . LEU A 1 83 ? 0.897 -8.893 -4.411 1.00 87.06 83 LEU A C 1
ATOM 660 O O . LEU A 1 83 ? 1.092 -8.884 -5.625 1.00 87.06 83 LEU A O 1
ATOM 664 N N . SER A 1 84 ? 1.652 -8.185 -3.568 1.00 84.94 84 SER A N 1
ATOM 665 C CA . SER A 1 84 ? 2.788 -7.366 -3.997 1.00 84.94 84 SER A CA 1
ATOM 666 C C . SER A 1 84 ? 3.901 -8.230 -4.578 1.00 84.94 84 SER A C 1
ATOM 668 O O . SER A 1 84 ? 4.380 -7.921 -5.666 1.00 84.94 84 SER A O 1
ATOM 670 N N . VAL A 1 85 ? 4.218 -9.374 -3.960 1.00 84.62 85 VAL A N 1
ATOM 671 C CA . VAL A 1 85 ? 5.168 -10.353 -4.520 1.00 84.62 85 VAL A CA 1
ATOM 672 C C . VAL A 1 85 ? 4.718 -10.835 -5.901 1.00 84.62 85 VAL A C 1
ATOM 674 O O . VAL A 1 85 ? 5.524 -10.868 -6.828 1.00 84.62 85 VAL A O 1
ATOM 677 N N . PHE A 1 86 ? 3.430 -11.142 -6.085 1.00 83.62 86 PHE A N 1
ATOM 678 C CA . PHE A 1 86 ? 2.897 -11.488 -7.409 1.00 83.62 86 PHE A CA 1
ATOM 679 C C . PHE A 1 86 ? 3.086 -10.359 -8.431 1.00 83.62 86 PHE A C 1
ATOM 681 O O . PHE A 1 86 ? 3.464 -10.625 -9.570 1.00 83.62 86 PHE A O 1
ATOM 688 N N . VAL A 1 87 ? 2.858 -9.104 -8.034 1.00 82.56 87 VAL A N 1
ATOM 689 C CA . VAL A 1 87 ? 3.049 -7.929 -8.901 1.00 82.56 87 VAL A CA 1
ATOM 690 C C . VAL A 1 87 ? 4.524 -7.665 -9.215 1.00 82.56 87 VAL A C 1
ATO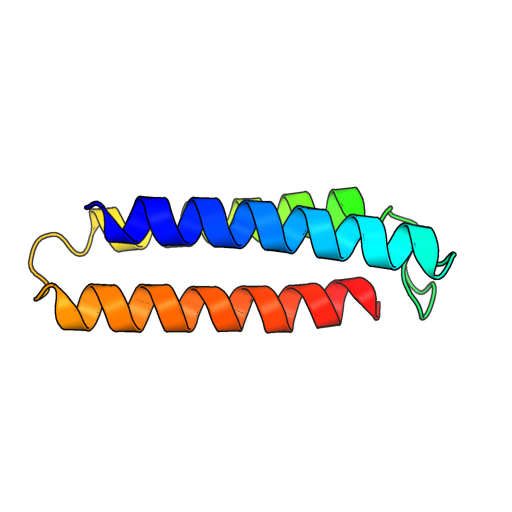M 692 O O . VAL A 1 87 ? 4.821 -7.180 -10.300 1.00 82.56 87 VAL A O 1
ATOM 695 N N . MET A 1 88 ? 5.442 -7.973 -8.299 1.00 78.81 88 MET A N 1
ATOM 696 C CA . MET A 1 88 ? 6.889 -7.847 -8.517 1.00 78.81 88 MET A CA 1
ATOM 697 C C . MET A 1 88 ? 7.419 -8.924 -9.465 1.00 78.81 88 MET A C 1
ATOM 699 O O . MET A 1 88 ? 8.306 -8.670 -10.280 1.00 78.81 88 MET A O 1
ATOM 703 N N . VAL A 1 89 ? 6.866 -10.133 -9.372 1.00 77.88 89 VAL A N 1
ATOM 704 C CA . VAL A 1 89 ? 7.203 -11.234 -10.275 1.00 77.88 89 VAL A CA 1
ATOM 705 C C . VAL A 1 89 ? 6.725 -10.934 -11.703 1.00 77.88 89 VAL A C 1
ATOM 707 O O . VAL A 1 89 ? 7.476 -11.178 -12.647 1.00 77.88 89 VAL A O 1
ATOM 710 N N . LEU A 1 90 ? 5.521 -10.374 -11.865 1.00 70.31 90 LEU A N 1
ATOM 711 C CA . LEU A 1 90 ? 4.878 -10.106 -13.162 1.00 70.31 90 LEU A CA 1
ATOM 7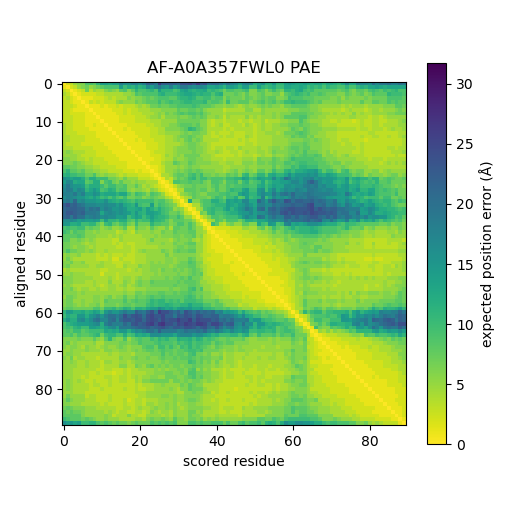12 C C . LEU A 1 90 ? 5.474 -8.910 -13.936 1.00 70.31 90 LEU A C 1
ATOM 714 O O . LEU A 1 90 ? 5.899 -9.102 -15.098 1.00 70.31 90 LEU A O 1
#